Protein AF-X1I2D2-F1 (afdb_monomer_lite)

Structure (mmCIF, N/CA/C/O backbone):
data_AF-X1I2D2-F1
#
_entry.id   AF-X1I2D2-F1
#
loop_
_atom_site.group_PDB
_atom_site.id
_atom_site.type_symbol
_atom_site.label_atom_id
_atom_site.label_alt_id
_atom_site.label_comp_id
_atom_site.label_asym_id
_atom_site.label_entity_id
_atom_site.label_seq_id
_atom_site.pdbx_PDB_ins_code
_atom_site.Cartn_x
_atom_site.Cartn_y
_atom_site.Cartn_z
_atom_site.occupancy
_atom_site.B_iso_or_equiv
_atom_site.auth_seq_id
_atom_site.auth_comp_id
_atom_site.auth_asym_id
_atom_site.auth_atom_id
_atom_site.pdbx_PDB_model_num
ATOM 1 N N . MET A 1 1 ? -9.776 14.635 13.710 1.00 88.81 1 MET A N 1
ATOM 2 C CA . MET A 1 1 ? -9.796 13.638 12.624 1.00 88.81 1 MET A CA 1
ATOM 3 C C . MET A 1 1 ? -8.840 12.572 13.052 1.00 88.81 1 MET A C 1
ATOM 5 O O . MET A 1 1 ? -7.645 12.847 13.122 1.00 88.81 1 MET A O 1
ATOM 9 N N . ASP A 1 2 ? -9.404 11.421 13.354 1.00 95.00 2 ASP A N 1
ATOM 10 C CA . ASP A 1 2 ? -8.681 10.276 13.864 1.00 95.00 2 ASP A CA 1
ATOM 11 C C . ASP A 1 2 ? -8.828 9.118 12.876 1.00 95.00 2 ASP A C 1
ATOM 13 O O . ASP A 1 2 ? -9.572 9.203 11.891 1.00 95.00 2 ASP A O 1
ATOM 17 N N . GLY A 1 3 ? -8.077 8.052 13.092 1.00 95.44 3 GLY A N 1
ATOM 18 C CA . GLY A 1 3 ? -8.085 6.899 12.214 1.00 95.44 3 GLY A CA 1
ATO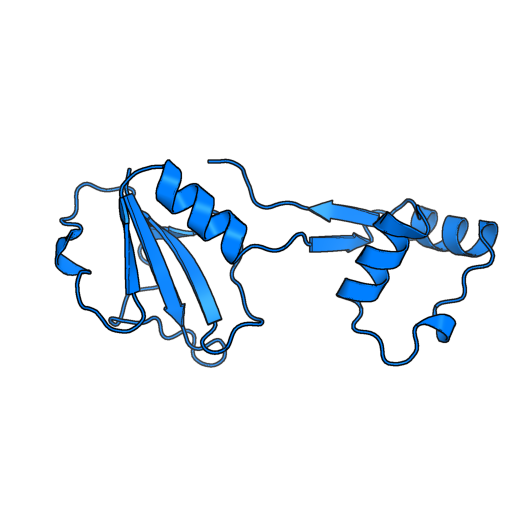M 19 C C . GLY A 1 3 ? -7.701 5.623 12.932 1.00 95.44 3 GLY A C 1
ATOM 20 O O . GLY A 1 3 ? -7.424 5.605 14.128 1.00 95.44 3 GLY A O 1
ATOM 21 N N . LEU A 1 4 ? -7.686 4.548 12.162 1.00 96.25 4 LEU A N 1
ATOM 22 C CA . LEU A 1 4 ? -7.378 3.204 12.606 1.00 96.25 4 LEU A CA 1
ATOM 23 C C . LEU A 1 4 ? -6.357 2.608 11.643 1.00 96.25 4 LEU A C 1
ATOM 25 O O . LEU A 1 4 ? -6.552 2.656 10.427 1.00 96.25 4 LEU A O 1
ATOM 29 N N . LEU A 1 5 ? -5.293 2.025 12.182 1.00 95.88 5 LEU A N 1
ATOM 30 C CA . LEU A 1 5 ? -4.482 1.046 11.469 1.00 95.88 5 LEU A CA 1
ATOM 31 C C . LEU A 1 5 ? -5.038 -0.335 11.813 1.00 95.88 5 LEU A C 1
ATOM 33 O O . LEU A 1 5 ? -5.106 -0.698 12.985 1.00 95.88 5 LEU A O 1
ATOM 37 N N . ILE A 1 6 ? -5.462 -1.074 10.795 1.00 96.56 6 ILE A N 1
ATOM 38 C CA . ILE A 1 6 ? -6.228 -2.309 10.944 1.00 96.56 6 ILE A CA 1
ATOM 39 C C . ILE A 1 6 ? -5.482 -3.439 10.244 1.00 96.56 6 ILE A C 1
ATOM 41 O O . ILE A 1 6 ? -5.172 -3.350 9.053 1.00 96.56 6 ILE A O 1
ATOM 45 N N . GLU A 1 7 ? -5.223 -4.509 10.982 1.00 97.00 7 GLU A N 1
ATOM 46 C CA . GLU A 1 7 ? -4.755 -5.779 10.444 1.00 97.00 7 GLU A CA 1
ATOM 47 C C . GLU A 1 7 ? -5.925 -6.557 9.830 1.00 97.00 7 GLU A C 1
ATOM 49 O O . GLU A 1 7 ? -7.045 -6.546 10.346 1.00 97.00 7 GLU A O 1
ATOM 54 N N . PHE A 1 8 ? -5.690 -7.238 8.713 1.00 95.69 8 PHE A N 1
ATOM 55 C CA . PHE A 1 8 ? -6.703 -8.049 8.053 1.00 95.69 8 PHE A CA 1
ATOM 56 C C . PHE A 1 8 ? -6.101 -9.263 7.345 1.00 95.69 8 PHE A C 1
ATOM 58 O O . PHE A 1 8 ? -4.920 -9.302 6.994 1.00 95.69 8 PHE A O 1
ATOM 65 N N . ASP A 1 9 ? -6.938 -10.271 7.129 1.00 94.25 9 ASP A N 1
ATOM 66 C CA . ASP A 1 9 ? -6.599 -11.434 6.316 1.00 94.25 9 ASP A CA 1
ATOM 67 C C . ASP A 1 9 ? -6.866 -11.118 4.840 1.00 94.25 9 ASP A C 1
ATOM 69 O O . ASP A 1 9 ? -8.003 -10.855 4.440 1.00 94.25 9 ASP A O 1
ATOM 73 N N . ALA A 1 10 ? -5.815 -11.141 4.020 1.00 91.69 10 ALA A N 1
ATOM 74 C CA . ALA A 1 10 ? -5.906 -10.842 2.594 1.00 91.69 10 ALA A CA 1
ATOM 75 C C . ALA A 1 10 ? -6.710 -11.885 1.794 1.00 91.69 10 ALA A C 1
ATOM 77 O O . ALA A 1 10 ? -7.217 -11.555 0.723 1.00 91.69 10 ALA A O 1
ATOM 78 N N . ASN A 1 11 ? -6.862 -13.113 2.302 1.00 91.06 11 ASN A N 1
ATOM 79 C CA . ASN A 1 11 ? -7.616 -14.174 1.632 1.00 91.06 11 ASN A CA 1
ATOM 80 C C . ASN A 1 11 ? -9.120 -14.056 1.895 1.00 91.06 11 ASN A C 1
ATOM 82 O O . ASN A 1 11 ? -9.928 -14.234 0.986 1.00 91.06 11 ASN A O 1
ATOM 86 N N . THR A 1 12 ? -9.501 -13.776 3.143 1.00 92.88 12 THR A N 1
ATOM 87 C CA . THR A 1 12 ? -10.914 -13.736 3.560 1.00 92.88 12 THR A CA 1
ATOM 88 C C . THR A 1 12 ? -11.495 -12.326 3.585 1.00 92.88 12 THR A C 1
ATOM 90 O O . THR A 1 12 ? -12.712 -12.153 3.545 1.00 92.88 12 THR A O 1
ATOM 93 N N . GLY A 1 13 ? -10.644 -11.304 3.665 1.00 91.00 13 GLY A N 1
ATOM 94 C CA . GLY A 1 13 ? -11.053 -9.919 3.849 1.00 91.00 13 GLY A CA 1
ATOM 95 C C . GLY A 1 13 ? -11.546 -9.601 5.264 1.00 91.00 13 GLY A C 1
ATOM 96 O O . GLY A 1 13 ? -12.082 -8.512 5.479 1.00 91.00 13 GLY A O 1
ATOM 97 N N . VAL A 1 14 ? -11.376 -10.495 6.239 1.00 95.38 14 VAL A N 1
ATOM 98 C CA . VAL A 1 14 ? -11.767 -10.235 7.631 1.00 95.38 14 VAL A CA 1
ATOM 99 C C . VAL A 1 14 ? -10.783 -9.259 8.269 1.00 95.38 14 VAL A C 1
ATOM 101 O O . VAL A 1 14 ? -9.575 -9.486 8.246 1.00 95.38 14 VAL A O 1
ATOM 104 N N . ARG A 1 15 ? -11.306 -8.167 8.834 1.00 96.62 15 ARG A N 1
ATOM 105 C CA . ARG A 1 15 ? -10.532 -7.167 9.580 1.00 96.62 15 ARG A CA 1
ATOM 106 C C . ARG A 1 15 ? -10.513 -7.509 11.064 1.00 96.62 15 ARG A C 1
ATOM 108 O O . ARG A 1 15 ? -11.490 -8.035 11.604 1.00 96.62 15 ARG A O 1
ATOM 115 N N . ALA A 1 16 ? -9.422 -7.142 11.721 1.00 97.00 16 ALA A N 1
ATOM 116 C CA . ALA A 1 16 ? -9.299 -7.152 13.167 1.00 97.00 16 ALA A CA 1
ATOM 117 C C . ALA A 1 16 ? -10.475 -6.417 13.838 1.00 97.00 16 ALA A C 1
ATOM 119 O O . ALA A 1 16 ? -11.045 -5.473 13.285 1.00 97.00 16 ALA A O 1
ATOM 120 N N . GLY A 1 17 ? -10.887 -6.902 15.011 1.00 93.56 17 GLY A N 1
ATOM 121 C CA . GLY A 1 17 ? -12.037 -6.360 15.742 1.00 93.56 17 GLY A CA 1
ATOM 122 C C . GLY A 1 17 ? -13.401 -6.572 15.084 1.00 93.56 17 GLY A C 1
ATOM 123 O O . GLY A 1 17 ? -14.380 -6.000 15.551 1.00 93.56 17 GLY A O 1
ATOM 124 N N . GLY A 1 18 ? -13.489 -7.341 13.991 1.00 94.06 18 GLY A N 1
ATOM 125 C CA . GLY A 1 18 ? -14.730 -7.465 13.223 1.00 94.06 18 GLY A CA 1
ATOM 126 C C . GLY A 1 18 ? -15.143 -6.158 12.539 1.00 94.06 18 GLY A C 1
ATOM 127 O O . GLY A 1 18 ? -16.318 -5.981 12.218 1.00 94.06 18 GLY A O 1
ATOM 128 N N . ILE A 1 19 ? -14.194 -5.236 12.326 1.00 95.19 19 ILE A N 1
ATOM 129 C CA . ILE A 1 19 ? -14.462 -3.943 11.694 1.00 95.19 19 ILE A CA 1
ATOM 130 C C . ILE A 1 19 ? -15.028 -4.176 10.291 1.00 95.19 19 ILE A C 1
ATOM 132 O O . ILE A 1 19 ? -14.439 -4.874 9.466 1.00 95.19 19 ILE A O 1
ATOM 136 N N . ASN A 1 20 ? -16.182 -3.570 10.009 1.00 94.00 20 ASN A N 1
ATOM 137 C CA . ASN A 1 20 ? -16.842 -3.716 8.720 1.00 94.00 20 ASN A CA 1
ATOM 138 C C . ASN A 1 20 ? -16.031 -3.002 7.619 1.00 94.00 20 ASN A C 1
ATOM 140 O O . ASN A 1 20 ? -15.935 -1.771 7.639 1.00 94.00 20 ASN A O 1
ATOM 144 N N . PRO A 1 21 ? -15.503 -3.720 6.609 1.00 90.19 21 PRO A N 1
ATOM 145 C CA . PRO A 1 21 ? -14.743 -3.096 5.531 1.00 90.19 21 PRO A CA 1
ATOM 146 C C . PRO A 1 21 ? -15.587 -2.187 4.628 1.00 90.19 21 PRO A C 1
ATOM 148 O O . PRO A 1 21 ? -15.018 -1.391 3.880 1.00 90.19 21 PRO A O 1
ATOM 151 N N . ASN A 1 22 ? -16.914 -2.297 4.697 1.00 92.00 22 ASN A N 1
ATOM 152 C CA . ASN A 1 22 ? -17.867 -1.509 3.921 1.00 92.00 22 ASN A CA 1
ATOM 153 C C . ASN A 1 22 ? -18.503 -0.374 4.738 1.00 92.00 22 ASN A C 1
ATOM 155 O O . ASN A 1 22 ? -19.495 0.200 4.294 1.00 92.00 22 ASN A O 1
ATOM 159 N N . ASP A 1 23 ? -17.986 -0.067 5.933 1.00 94.56 23 ASP A N 1
ATOM 160 C CA . ASP A 1 23 ? -18.468 1.072 6.716 1.00 94.56 23 ASP A CA 1
ATOM 161 C C . ASP A 1 23 ? -18.211 2.384 5.943 1.00 94.56 23 ASP A C 1
ATOM 163 O O . ASP A 1 23 ? -17.050 2.748 5.728 1.00 94.56 23 ASP A O 1
ATOM 167 N N . PRO A 1 24 ? -19.265 3.117 5.523 1.00 93.06 24 PRO A N 1
ATOM 168 C CA . PRO A 1 24 ? -19.111 4.326 4.719 1.00 93.06 24 PRO A CA 1
ATOM 169 C C . PRO A 1 24 ? -18.459 5.484 5.486 1.00 93.06 24 PRO A C 1
ATOM 171 O O . PRO A 1 24 ? -18.084 6.479 4.870 1.00 93.06 24 PRO A O 1
ATOM 174 N N . LYS A 1 25 ? -18.330 5.380 6.812 1.00 95.25 25 LYS A N 1
ATOM 175 C CA . LYS A 1 25 ? -17.693 6.374 7.681 1.00 95.25 25 LYS A CA 1
ATOM 176 C C . LYS A 1 25 ? -16.264 5.992 8.082 1.00 95.25 25 LYS A C 1
ATOM 178 O O . LYS A 1 25 ? -15.623 6.754 8.799 1.00 95.25 25 LYS A O 1
ATOM 183 N N . LEU A 1 26 ? -15.752 4.853 7.597 1.00 93.25 26 LEU A N 1
ATOM 184 C CA . LEU A 1 26 ? -14.353 4.434 7.730 1.00 93.25 26 LEU A CA 1
ATOM 185 C C . LEU A 1 26 ? -13.686 4.380 6.353 1.00 93.25 26 LEU A C 1
ATOM 187 O O . LEU A 1 26 ? -13.592 3.323 5.716 1.00 93.25 26 LEU A O 1
ATOM 191 N N . GLN A 1 27 ? -13.206 5.531 5.894 1.00 90.06 27 GLN A N 1
ATOM 192 C CA . GLN A 1 27 ? -12.642 5.685 4.557 1.00 90.06 27 GLN A CA 1
ATOM 193 C C . GLN A 1 27 ? -11.182 5.236 4.495 1.00 90.06 27 GLN A C 1
ATOM 195 O O . GLN A 1 27 ? -10.347 5.662 5.290 1.00 90.06 27 GLN A O 1
ATOM 200 N N . CYS A 1 28 ? -10.848 4.407 3.507 1.00 86.62 28 CYS A N 1
ATOM 201 C CA . CYS A 1 28 ? -9.473 3.982 3.256 1.00 86.62 28 CYS A CA 1
ATOM 202 C C . CYS A 1 28 ? -8.714 5.080 2.494 1.00 86.62 28 CYS A C 1
ATOM 204 O O . CYS A 1 28 ? -8.795 5.180 1.268 1.00 86.62 28 CYS A O 1
ATOM 206 N N . TYR A 1 29 ? -7.958 5.903 3.219 1.00 73.94 29 TYR A N 1
ATOM 207 C CA . TYR A 1 29 ? -7.077 6.907 2.625 1.00 73.94 29 TYR A CA 1
ATOM 208 C C . TYR A 1 29 ? -5.690 6.297 2.402 1.00 73.94 29 TYR A C 1
ATOM 210 O O . TYR A 1 29 ? -4.871 6.231 3.310 1.00 73.94 29 TYR A O 1
ATOM 218 N N . GLY A 1 30 ? -5.434 5.827 1.179 1.00 71.94 30 GLY A N 1
ATOM 219 C CA . GLY A 1 30 ? -4.181 5.171 0.798 1.00 71.94 30 GLY A CA 1
ATOM 220 C C . GLY A 1 30 ? -4.424 3.839 0.095 1.00 71.94 30 GLY A C 1
ATOM 221 O O . GLY A 1 30 ? -5.515 3.587 -0.416 1.00 71.94 30 GLY A O 1
ATOM 222 N N . TRP A 1 31 ? -3.397 2.993 0.059 1.00 80.94 31 TRP A N 1
ATOM 223 C CA . TRP A 1 31 ? -3.520 1.601 -0.375 1.00 80.94 31 TRP A CA 1
ATOM 224 C C . TRP A 1 31 ? -3.260 0.651 0.787 1.00 80.94 31 TRP A C 1
ATOM 226 O O . TRP A 1 31 ? -2.589 0.992 1.752 1.00 80.94 31 TRP A O 1
ATOM 236 N N . GLN A 1 32 ? -3.752 -0.572 0.642 1.00 88.19 32 GLN A N 1
ATOM 237 C CA . GLN A 1 32 ? -3.462 -1.667 1.557 1.00 88.19 32 GLN A CA 1
ATOM 238 C C . GLN A 1 32 ? -2.022 -2.155 1.378 1.00 88.19 32 GLN A C 1
ATOM 240 O O . GLN A 1 32 ? -1.519 -2.236 0.247 1.00 88.19 32 GLN A O 1
ATOM 245 N N . ASP A 1 33 ? -1.392 -2.516 2.491 1.00 89.75 33 ASP A N 1
ATOM 246 C CA . ASP A 1 33 ? -0.182 -3.325 2.507 1.00 89.75 33 ASP A CA 1
ATOM 247 C C . ASP A 1 33 ? -0.578 -4.800 2.523 1.00 89.75 33 ASP A C 1
ATOM 249 O O . ASP A 1 33 ? -0.973 -5.342 3.552 1.00 89.75 33 ASP A O 1
ATOM 253 N N . LEU A 1 34 ? -0.511 -5.422 1.348 1.00 88.31 34 LEU A N 1
ATOM 254 C CA . LEU A 1 34 ? -0.803 -6.844 1.155 1.00 88.31 34 LEU A CA 1
ATOM 255 C C . LEU A 1 34 ? 0.433 -7.729 1.358 1.00 88.31 34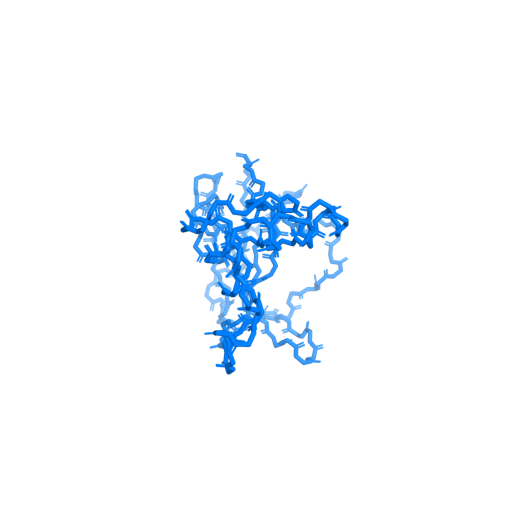 LEU A C 1
ATOM 257 O O . LEU A 1 34 ? 0.315 -8.948 1.314 1.00 88.31 34 LEU A O 1
ATOM 261 N N . GLU A 1 35 ? 1.610 -7.123 1.539 1.00 84.19 35 GLU A N 1
ATOM 262 C CA . GLU A 1 35 ? 2.879 -7.843 1.670 1.00 84.19 35 GLU A CA 1
ATOM 263 C C . GLU A 1 35 ? 3.176 -8.212 3.128 1.00 84.19 35 GLU A C 1
ATOM 265 O O . GLU A 1 35 ? 3.955 -9.127 3.395 1.00 84.19 35 GLU A O 1
ATOM 270 N N . SER A 1 36 ? 2.579 -7.502 4.091 1.00 86.81 36 SER A N 1
ATOM 271 C CA . SER A 1 36 ? 2.659 -7.875 5.501 1.00 86.81 36 SER A CA 1
ATOM 272 C C . SER A 1 36 ? 1.749 -9.058 5.830 1.00 86.81 36 SER A C 1
ATOM 274 O O . SER A 1 36 ? 0.708 -9.281 5.216 1.00 86.81 36 SER A O 1
ATOM 276 N N . THR A 1 37 ? 2.162 -9.849 6.822 1.00 88.44 37 THR A N 1
ATOM 277 C CA . THR A 1 37 ? 1.339 -10.906 7.418 1.00 88.44 37 THR A CA 1
ATOM 278 C C . THR A 1 37 ? 1.206 -10.630 8.918 1.00 88.44 37 THR A C 1
ATOM 280 O O . THR A 1 37 ? 2.204 -10.760 9.631 1.00 88.44 37 THR A O 1
ATOM 283 N N . PRO A 1 38 ? 0.017 -10.237 9.412 1.00 91.50 38 PRO A N 1
ATOM 284 C CA . PRO A 1 38 ? -1.216 -9.966 8.655 1.00 91.50 38 PRO A CA 1
ATOM 285 C C . PRO A 1 38 ? -1.112 -8.710 7.770 1.00 91.50 38 PRO A C 1
ATOM 287 O O . PRO A 1 38 ? -0.275 -7.843 8.030 1.00 91.50 38 PRO A O 1
ATOM 290 N N . ALA A 1 39 ? -1.966 -8.628 6.741 1.00 94.69 39 ALA A N 1
ATOM 291 C CA . ALA A 1 39 ? -2.049 -7.474 5.845 1.00 94.69 39 ALA A CA 1
ATOM 292 C C . ALA A 1 39 ? -2.595 -6.256 6.599 1.00 94.69 39 ALA A C 1
ATOM 294 O O . ALA A 1 39 ? -3.265 -6.409 7.621 1.00 94.69 39 ALA A O 1
ATOM 295 N N . LYS A 1 40 ? -2.313 -5.040 6.122 1.00 95.00 40 LYS A N 1
ATOM 296 C CA . LYS A 1 40 ? -2.608 -3.804 6.869 1.00 95.00 40 LYS A CA 1
ATOM 297 C C . LYS A 1 40 ? -3.287 -2.737 6.025 1.00 95.00 40 LYS A C 1
ATOM 299 O O . LYS A 1 40 ? -2.973 -2.556 4.849 1.00 95.00 40 LYS A O 1
ATOM 304 N N . GLU A 1 41 ? -4.200 -1.991 6.636 1.00 93.56 41 GLU A N 1
ATOM 305 C CA . GLU A 1 41 ? -4.844 -0.828 6.023 1.00 93.56 41 GLU A CA 1
ATOM 306 C C . GLU A 1 41 ? -5.036 0.312 7.023 1.00 93.56 41 GLU A C 1
ATOM 308 O O . GLU A 1 41 ? -5.267 0.074 8.206 1.00 93.56 41 GLU A O 1
ATOM 313 N N . VAL A 1 42 ? -4.956 1.557 6.546 1.00 94.00 42 VAL A N 1
ATOM 314 C CA . VAL A 1 42 ? -5.320 2.738 7.337 1.00 94.00 42 VAL A CA 1
ATOM 315 C C . VAL A 1 42 ? -6.699 3.215 6.906 1.00 94.00 42 VAL A C 1
ATOM 317 O O . VAL A 1 42 ? -6.943 3.446 5.719 1.00 94.00 42 VAL A O 1
ATOM 320 N N . ARG A 1 43 ? -7.592 3.403 7.877 1.00 93.88 43 ARG A N 1
ATOM 321 C CA . ARG A 1 43 ? -8.911 4.004 7.671 1.00 93.88 43 ARG A CA 1
ATOM 322 C C . ARG A 1 43 ? -9.076 5.255 8.515 1.00 93.88 43 ARG A C 1
ATOM 324 O O . ARG A 1 43 ? -8.746 5.253 9.693 1.00 93.88 43 ARG A O 1
ATOM 331 N N . VAL A 1 44 ? -9.603 6.313 7.918 1.00 93.94 44 VAL A N 1
ATOM 332 C CA . VAL A 1 44 ? -9.940 7.565 8.601 1.00 93.94 44 VAL A CA 1
ATOM 333 C C . VAL A 1 44 ? -11.399 7.512 9.026 1.00 93.94 44 VAL A C 1
ATOM 335 O O . VAL A 1 44 ? -12.257 7.094 8.246 1.00 93.94 44 VAL A O 1
ATOM 338 N N . ILE A 1 45 ? -11.663 7.944 10.255 1.00 94.88 45 ILE A N 1
ATOM 339 C CA . ILE A 1 45 ? -13.009 8.085 10.804 1.00 94.88 45 ILE A CA 1
ATOM 340 C C . ILE A 1 45 ? -13.585 9.426 10.329 1.00 94.88 45 ILE A C 1
ATOM 342 O O . ILE A 1 45 ? -12.998 10.485 10.567 1.00 94.88 45 ILE A O 1
ATOM 346 N N . GLU A 1 46 ? -14.723 9.374 9.635 1.00 94.38 46 GLU A N 1
ATOM 347 C CA . GLU A 1 46 ? -15.407 10.541 9.050 1.00 94.38 46 GLU A CA 1
ATOM 348 C C . GLU A 1 46 ? -16.703 10.940 9.776 1.00 94.38 46 GLU A C 1
ATOM 350 O O . GLU A 1 46 ? -17.458 11.787 9.293 1.00 94.38 46 GLU A O 1
ATOM 355 N N . ASP A 1 47 ? -16.983 10.331 10.923 1.00 94.06 47 ASP A N 1
ATOM 356 C CA . ASP A 1 47 ? -18.077 10.699 11.821 1.00 94.06 47 ASP A CA 1
ATOM 357 C C . ASP A 1 47 ? -17.555 11.020 13.235 1.00 94.06 47 ASP A C 1
ATOM 359 O O . ASP A 1 47 ? -16.352 11.165 13.457 1.00 94.06 47 ASP A O 1
ATOM 363 N N . ASP A 1 48 ? -18.476 11.215 14.174 1.00 94.12 48 ASP A N 1
ATOM 364 C CA . ASP A 1 48 ? -18.236 11.579 15.570 1.00 94.12 48 ASP A CA 1
ATOM 365 C C . ASP A 1 48 ? -18.275 10.370 16.519 1.00 94.12 48 ASP A C 1
ATOM 367 O O . ASP A 1 48 ? -18.479 10.535 17.724 1.00 94.12 48 ASP A O 1
ATOM 371 N N . ARG A 1 49 ? -18.084 9.148 15.998 1.00 94.44 49 ARG A N 1
ATOM 372 C CA . ARG A 1 49 ? -18.063 7.944 16.835 1.00 94.44 49 ARG A CA 1
ATOM 373 C C . ARG A 1 49 ? -16.955 8.023 17.882 1.00 94.44 49 ARG A C 1
ATOM 375 O O . ARG A 1 49 ? -15.873 8.555 17.635 1.00 94.44 49 ARG A O 1
ATOM 382 N N . ASP A 1 50 ? -17.207 7.399 19.024 1.00 93.88 50 ASP A N 1
ATOM 383 C CA . ASP A 1 50 ? -16.199 7.252 20.064 1.00 93.88 50 ASP A CA 1
ATOM 384 C C . ASP A 1 50 ? -15.053 6.360 19.572 1.00 93.88 50 ASP A C 1
ATOM 386 O O . ASP A 1 50 ? -15.268 5.202 19.221 1.00 93.88 50 ASP A O 1
ATOM 390 N N . ILE A 1 51 ? -13.835 6.890 19.523 1.00 93.69 51 ILE A N 1
ATOM 391 C CA . ILE A 1 51 ? -12.664 6.129 19.087 1.00 93.69 51 ILE A CA 1
ATOM 392 C C . ILE A 1 51 ? -12.152 5.164 20.158 1.00 93.69 51 ILE A C 1
ATOM 394 O O . ILE A 1 51 ? -11.486 4.183 19.822 1.00 93.69 51 ILE A O 1
ATOM 398 N N . GLU A 1 52 ? -12.481 5.402 21.430 1.00 95.50 52 GLU A N 1
ATOM 399 C CA . GLU A 1 52 ? -12.052 4.550 22.542 1.00 95.50 52 GLU A CA 1
ATOM 400 C C . GLU A 1 52 ? -12.618 3.132 22.415 1.00 95.50 52 GLU A C 1
ATOM 402 O O . GLU A 1 52 ? -11.983 2.177 22.856 1.00 95.50 52 GLU A O 1
ATOM 407 N N . GLN A 1 53 ? -13.734 2.957 21.692 1.00 95.00 53 GLN A N 1
ATOM 408 C CA . GLN A 1 53 ? -14.301 1.639 21.384 1.00 95.00 53 GLN A CA 1
ATOM 409 C C . GLN A 1 53 ? -13.329 0.705 20.637 1.00 95.00 53 GLN A C 1
ATOM 411 O O . GLN A 1 53 ? -13.547 -0.505 20.607 1.00 95.00 53 GLN A O 1
ATOM 416 N N . TYR A 1 54 ? -12.289 1.259 20.003 1.00 96.06 54 TYR A N 1
ATOM 417 C CA . TYR A 1 54 ? -11.280 0.505 19.261 1.00 96.06 54 TYR A CA 1
ATOM 418 C C . TYR A 1 54 ? -9.997 0.249 20.063 1.00 96.06 54 TYR A C 1
ATOM 420 O O . TYR A 1 54 ? -9.110 -0.459 19.579 1.00 96.06 54 TYR A O 1
ATOM 428 N N . GLU A 1 55 ? -9.866 0.801 21.272 1.00 96.12 55 GLU A N 1
ATOM 429 C CA . GLU A 1 55 ? -8.691 0.569 22.110 1.00 96.12 55 GLU A CA 1
ATOM 430 C C . GLU A 1 55 ? -8.641 -0.867 22.643 1.00 96.12 55 GLU A C 1
ATOM 432 O O . GLU A 1 55 ? -9.651 -1.486 22.970 1.00 96.12 55 GLU A O 1
ATOM 437 N N . GLY A 1 56 ? -7.430 -1.426 22.715 1.00 95.25 56 GLY A N 1
ATOM 438 C CA . GLY A 1 56 ? -7.203 -2.781 23.225 1.00 95.25 56 GLY A CA 1
ATOM 439 C C . GLY A 1 56 ? -7.667 -3.912 22.299 1.00 95.25 56 GLY A C 1
ATOM 440 O O . GLY A 1 56 ? -7.449 -5.081 22.622 1.00 95.25 56 GLY A O 1
ATOM 441 N N . ILE A 1 57 ? -8.254 -3.605 21.138 1.00 97.56 57 ILE A N 1
ATOM 442 C CA . ILE A 1 57 ? -8.604 -4.612 20.136 1.00 97.56 57 ILE A CA 1
ATOM 443 C C . ILE A 1 57 ? -7.325 -5.121 19.462 1.00 97.56 57 ILE A C 1
ATOM 445 O O . ILE A 1 57 ? -6.590 -4.372 18.820 1.00 97.56 57 ILE A O 1
ATOM 449 N N . GLN A 1 58 ? -7.072 -6.427 19.566 1.00 97.12 58 GLN A N 1
ATOM 450 C CA . GLN A 1 58 ? -5.933 -7.058 18.902 1.00 97.12 58 GLN A CA 1
ATOM 451 C C . GLN A 1 58 ? -5.986 -6.830 17.384 1.00 97.12 58 GLN A C 1
ATOM 453 O O . GLN A 1 58 ? -6.996 -7.124 16.748 1.00 97.12 58 GLN A O 1
ATOM 458 N N . GLY A 1 59 ? -4.878 -6.345 16.815 1.00 96.31 59 GLY A N 1
ATOM 459 C CA . GLY A 1 59 ? -4.753 -6.035 15.387 1.00 96.31 59 GLY A CA 1
ATOM 460 C C . GLY A 1 59 ? -5.346 -4.682 14.981 1.00 96.31 59 GLY A C 1
ATOM 461 O O . GLY A 1 59 ? -5.426 -4.390 13.790 1.00 96.31 59 GLY A O 1
ATOM 462 N N . VAL A 1 60 ? -5.761 -3.849 15.940 1.00 97.56 60 VAL A N 1
ATOM 463 C CA . VAL A 1 60 ? -6.210 -2.474 15.696 1.00 97.56 60 VAL A CA 1
ATOM 464 C C . VAL A 1 60 ? -5.350 -1.508 16.503 1.00 97.56 60 VAL A C 1
ATOM 466 O O . VAL A 1 60 ? -5.178 -1.662 17.710 1.00 97.56 60 VAL A O 1
ATOM 469 N N . THR A 1 61 ? -4.838 -0.481 15.833 1.00 97.50 61 THR A N 1
ATOM 470 C CA . THR A 1 61 ? -4.141 0.638 16.470 1.00 97.50 61 THR A CA 1
ATOM 471 C C . THR A 1 61 ? -4.926 1.917 16.223 1.00 97.50 61 THR A C 1
ATOM 473 O O . THR A 1 61 ? -5.180 2.285 15.074 1.00 97.50 61 THR A O 1
ATOM 476 N N . VAL A 1 62 ? -5.280 2.606 17.305 1.00 97.56 62 VAL A N 1
ATOM 477 C CA . VAL A 1 62 ? -5.903 3.932 17.268 1.00 97.56 62 VAL A CA 1
ATOM 478 C C . VAL A 1 62 ? -4.866 4.978 16.849 1.00 97.56 62 VAL A C 1
ATOM 480 O O . VAL A 1 62 ? -3.771 5.022 17.403 1.00 97.56 62 VAL A O 1
ATOM 483 N N . LEU A 1 63 ? -5.218 5.805 15.863 1.00 96.25 63 LEU A N 1
ATOM 484 C CA . LEU A 1 63 ? -4.389 6.881 15.317 1.00 96.25 63 LEU A CA 1
ATOM 485 C C . LEU A 1 63 ? -5.054 8.221 15.643 1.00 96.25 63 LEU A C 1
ATOM 487 O O . LEU A 1 63 ? -6.102 8.553 15.083 1.00 96.25 63 LEU A O 1
ATOM 491 N N . ARG A 1 64 ? -4.460 8.997 16.548 1.00 96.00 64 ARG A N 1
ATOM 492 C CA . ARG A 1 64 ? -5.019 10.250 17.064 1.00 96.00 64 ARG A CA 1
ATOM 493 C C . ARG A 1 64 ? -4.473 11.440 16.282 1.00 96.00 64 ARG A C 1
ATOM 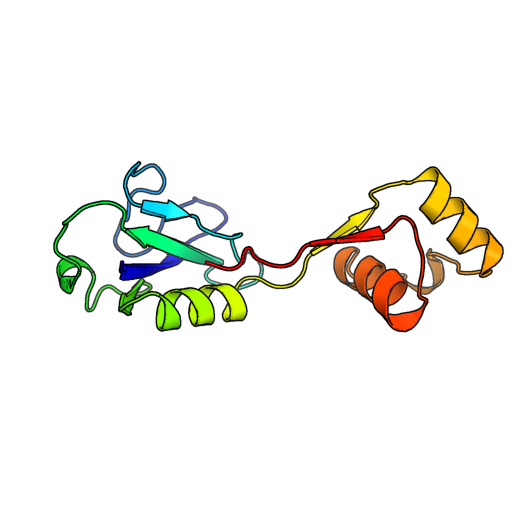495 O O . ARG A 1 64 ? -3.293 11.788 16.339 1.00 96.00 64 ARG A O 1
ATOM 502 N N . GLY A 1 65 ? -5.356 12.105 15.548 1.00 93.56 65 GLY A N 1
ATOM 503 C CA . GLY A 1 65 ? -5.002 13.252 14.729 1.00 93.56 65 GLY A CA 1
ATOM 504 C C . GLY A 1 65 ? -4.306 12.909 13.407 1.00 93.56 65 GLY A C 1
ATOM 505 O O . GLY A 1 65 ? -3.764 11.828 13.172 1.00 93.56 65 GLY A O 1
ATOM 506 N N . LYS A 1 66 ? -4.260 13.913 12.524 1.00 92.50 66 LYS A N 1
ATOM 507 C CA . LYS A 1 66 ? -3.617 13.820 11.204 1.00 92.50 66 LYS A CA 1
ATOM 508 C C . LYS A 1 66 ? -2.153 13.346 11.227 1.00 92.50 66 LYS A C 1
ATOM 510 O O . LYS A 1 66 ? -1.795 12.589 10.325 1.00 92.50 66 LYS A O 1
ATOM 515 N N . PRO A 1 67 ? -1.288 13.764 12.178 1.00 93.06 67 PRO A N 1
ATOM 516 C CA . PRO A 1 67 ? 0.113 13.347 12.170 1.00 93.06 67 PRO A CA 1
ATOM 517 C C . PRO A 1 67 ? 0.296 11.831 12.297 1.00 93.06 67 PRO A C 1
ATOM 519 O O . PRO A 1 67 ? 1.084 11.257 11.547 1.00 93.06 67 PRO A O 1
ATOM 522 N N . GLU A 1 68 ? -0.456 11.179 13.185 1.00 94.88 68 GLU A N 1
ATOM 523 C CA . GLU A 1 68 ? -0.375 9.728 13.387 1.00 94.88 68 GLU A CA 1
ATOM 524 C C . GLU A 1 68 ? -0.917 8.965 12.178 1.00 94.88 68 GLU A C 1
ATOM 526 O O . GLU A 1 68 ? -0.281 8.022 11.706 1.00 94.88 68 GLU A O 1
ATOM 531 N N . ILE A 1 69 ? -2.025 9.439 11.599 1.00 92.75 69 ILE A N 1
ATOM 532 C CA . ILE A 1 69 ? -2.583 8.883 10.360 1.00 92.75 69 ILE A CA 1
ATOM 533 C C . ILE A 1 69 ? -1.555 8.968 9.227 1.00 92.75 69 ILE A C 1
ATOM 535 O O . ILE A 1 69 ? -1.304 7.980 8.536 1.00 92.75 69 ILE A O 1
ATOM 539 N N . LYS A 1 70 ? -0.913 10.129 9.050 1.00 90.25 70 LYS A N 1
ATOM 540 C CA . LYS A 1 70 ? 0.107 10.325 8.014 1.00 90.25 70 LYS A CA 1
ATOM 541 C C . LYS A 1 70 ? 1.294 9.383 8.212 1.00 90.25 70 LYS A C 1
ATOM 543 O O . LYS A 1 70 ? 1.748 8.781 7.243 1.00 90.25 70 LYS A O 1
ATOM 548 N N . GLN A 1 71 ? 1.784 9.236 9.441 1.00 90.56 71 GLN A N 1
ATOM 549 C CA . GLN A 1 71 ? 2.880 8.312 9.740 1.00 90.56 71 GLN A CA 1
ATOM 550 C C . GLN A 1 71 ? 2.492 6.854 9.474 1.00 90.56 71 GLN A C 1
ATOM 552 O O . GLN A 1 71 ? 3.277 6.121 8.876 1.00 90.56 71 GLN A O 1
ATOM 557 N N . ALA A 1 72 ? 1.275 6.444 9.837 1.00 91.69 72 ALA A N 1
ATOM 558 C CA . ALA A 1 72 ? 0.779 5.100 9.555 1.00 91.69 72 ALA A CA 1
ATOM 559 C C . ALA A 1 72 ? 0.644 4.835 8.047 1.00 91.69 72 ALA A C 1
ATOM 561 O O . ALA A 1 72 ? 1.055 3.782 7.567 1.00 91.69 72 ALA A O 1
ATOM 562 N N . ILE A 1 73 ? 0.135 5.800 7.273 1.00 89.75 73 ILE A N 1
ATOM 563 C CA . ILE A 1 73 ? 0.075 5.684 5.810 1.00 89.75 73 ILE A CA 1
ATOM 564 C C . ILE A 1 73 ? 1.483 5.530 5.243 1.00 89.75 73 ILE A C 1
ATOM 566 O O . ILE A 1 73 ? 1.714 4.618 4.461 1.00 89.75 73 ILE A O 1
ATOM 570 N N . LEU A 1 74 ? 2.435 6.373 5.645 1.00 87.12 74 LEU A N 1
ATOM 571 C CA . LEU A 1 74 ? 3.810 6.301 5.141 1.00 87.12 74 LEU A CA 1
ATOM 572 C C . LEU A 1 74 ? 4.531 5.005 5.538 1.00 87.12 74 LEU A C 1
ATOM 574 O O . LEU A 1 74 ? 5.409 4.561 4.800 1.00 87.12 74 LEU A O 1
ATOM 578 N N . SER A 1 75 ? 4.175 4.396 6.673 1.00 87.06 75 SER A N 1
ATOM 579 C CA . SER A 1 75 ? 4.812 3.160 7.136 1.00 87.06 75 SER A CA 1
ATOM 580 C C . SER A 1 75 ? 4.328 1.918 6.386 1.00 87.06 75 SER A C 1
ATOM 582 O O . SER A 1 75 ? 5.135 1.019 6.144 1.00 87.06 75 SER A O 1
ATOM 584 N N . ILE A 1 76 ? 3.054 1.869 5.978 1.00 87.62 76 ILE A N 1
ATOM 585 C CA . ILE A 1 76 ? 2.489 0.700 5.280 1.00 87.62 76 ILE A CA 1
ATOM 586 C C . ILE A 1 76 ? 2.386 0.901 3.760 1.00 87.62 76 ILE A C 1
ATOM 588 O O . ILE A 1 76 ? 2.534 -0.038 2.980 1.00 87.62 76 ILE A O 1
ATOM 592 N N . CYS A 1 77 ? 2.166 2.132 3.297 1.00 82.06 77 CYS A N 1
ATOM 593 C CA . CYS A 1 77 ? 1.976 2.425 1.883 1.00 82.06 77 CYS A CA 1
ATOM 594 C C . CYS A 1 77 ? 3.327 2.696 1.212 1.00 82.06 77 CYS A C 1
ATOM 596 O O . CYS A 1 77 ? 3.813 3.826 1.180 1.00 82.06 77 CYS A O 1
ATOM 598 N N . LYS A 1 78 ? 3.918 1.661 0.615 1.00 78.94 78 LYS A N 1
ATOM 599 C CA . LYS A 1 78 ? 5.118 1.817 -0.218 1.00 78.94 78 LYS A CA 1
ATOM 600 C C . LYS A 1 78 ? 4.784 2.481 -1.556 1.00 78.94 78 LYS A C 1
ATOM 602 O O . LYS A 1 78 ? 3.660 2.396 -2.058 1.00 78.94 78 LYS A O 1
ATOM 607 N N . ASP A 1 79 ? 5.790 3.122 -2.145 1.00 86.00 79 ASP A N 1
ATOM 608 C CA . ASP A 1 79 ? 5.710 3.631 -3.512 1.00 86.00 79 ASP A CA 1
ATOM 609 C C . ASP A 1 79 ? 5.398 2.498 -4.497 1.00 86.00 79 ASP A C 1
ATOM 611 O O . ASP A 1 79 ? 5.998 1.423 -4.438 1.00 86.00 79 ASP A O 1
ATOM 615 N N . ARG A 1 80 ? 4.488 2.758 -5.437 1.00 87.62 80 ARG A N 1
ATOM 616 C CA . ARG A 1 80 ? 4.135 1.825 -6.511 1.00 87.62 80 ARG A CA 1
ATOM 617 C C . ARG A 1 80 ? 4.697 2.316 -7.837 1.00 87.62 80 ARG A C 1
ATOM 619 O O . ARG A 1 80 ? 4.672 3.512 -8.130 1.00 87.62 80 ARG A O 1
ATOM 626 N N . TYR A 1 81 ? 5.178 1.383 -8.650 1.00 92.25 81 TYR A N 1
ATOM 627 C CA . TYR A 1 81 ? 5.719 1.656 -9.977 1.00 92.25 81 TYR A CA 1
ATOM 628 C C . TYR A 1 81 ? 4.889 0.901 -11.004 1.00 92.25 81 TYR A C 1
ATOM 630 O O . TYR A 1 81 ? 4.631 -0.287 -10.841 1.00 92.25 81 TYR A O 1
ATOM 638 N N . THR A 1 82 ? 4.438 1.603 -12.039 1.00 93.56 82 THR A N 1
ATOM 639 C CA . THR A 1 82 ? 3.605 1.032 -13.106 1.00 93.56 82 THR A CA 1
ATOM 640 C C . THR A 1 82 ? 4.075 1.546 -14.455 1.00 93.56 82 THR A C 1
ATOM 642 O O . THR A 1 82 ? 4.542 2.682 -14.559 1.00 93.56 82 THR A O 1
ATOM 645 N N . VAL A 1 83 ? 3.968 0.718 -15.491 1.00 96.19 83 VAL A N 1
ATOM 646 C CA . VAL A 1 83 ? 4.180 1.168 -16.869 1.00 96.19 83 VAL A CA 1
ATOM 647 C C . VAL A 1 83 ? 2.957 1.991 -17.273 1.00 96.19 83 VAL A C 1
ATOM 649 O O . VAL A 1 83 ? 1.852 1.465 -17.342 1.00 96.19 83 VAL A O 1
ATOM 652 N N . GLU A 1 84 ? 3.144 3.295 -17.482 1.00 96.38 84 GLU A N 1
ATOM 653 C CA . GLU A 1 84 ? 2.067 4.215 -17.888 1.00 96.38 84 GLU A CA 1
ATOM 654 C C . GLU A 1 84 ? 2.014 4.424 -19.402 1.00 96.38 84 GLU A C 1
ATOM 656 O O . GLU A 1 84 ? 0.963 4.740 -19.951 1.00 96.38 84 GLU A O 1
ATOM 661 N N . ASN A 1 85 ? 3.153 4.261 -20.077 1.00 97.12 85 ASN A N 1
ATOM 662 C CA . ASN A 1 85 ? 3.273 4.398 -21.519 1.00 97.12 85 ASN A CA 1
ATOM 663 C C . ASN A 1 85 ? 4.201 3.297 -22.028 1.00 97.12 85 ASN A C 1
ATOM 665 O O . ASN A 1 85 ? 5.424 3.435 -22.007 1.00 97.12 85 ASN A O 1
ATOM 669 N N . GLU A 1 86 ? 3.594 2.190 -22.445 1.00 97.12 86 GLU A N 1
ATOM 670 C CA . GLU A 1 86 ? 4.300 0.998 -22.906 1.00 97.12 86 GLU A CA 1
ATOM 671 C C . GLU A 1 86 ? 5.187 1.260 -24.139 1.00 97.12 86 GLU A C 1
ATOM 673 O O . GLU A 1 86 ? 6.363 0.899 -24.077 1.00 97.12 86 GLU A O 1
ATOM 678 N N . PRO A 1 87 ? 4.731 1.958 -25.205 1.00 97.69 87 PRO A N 1
ATOM 679 C CA . PRO A 1 87 ? 5.607 2.298 -26.329 1.00 97.69 87 PRO A CA 1
ATOM 680 C C . PRO A 1 87 ? 6.865 3.066 -25.906 1.00 97.69 87 PRO A C 1
ATOM 682 O O . PRO A 1 87 ? 7.972 2.740 -26.333 1.00 97.69 87 PRO A O 1
ATOM 685 N N . LEU A 1 88 ? 6.707 4.066 -25.032 1.00 97.44 88 LEU A N 1
ATOM 686 C CA . LEU A 1 88 ? 7.817 4.875 -24.534 1.00 97.44 88 LEU A CA 1
ATOM 687 C C . LEU A 1 88 ? 8.763 4.066 -23.634 1.00 97.44 88 LEU A C 1
ATOM 689 O O . LEU A 1 88 ? 9.980 4.244 -23.694 1.00 97.44 88 LEU A O 1
ATOM 693 N N . PHE A 1 89 ? 8.206 3.177 -22.811 1.00 97.69 89 PHE A N 1
ATOM 694 C CA . PHE A 1 89 ? 8.956 2.269 -21.950 1.00 97.69 89 PHE A CA 1
ATOM 695 C C . PHE A 1 89 ? 9.827 1.308 -22.767 1.00 97.69 89 PHE A C 1
ATOM 697 O O . PHE A 1 89 ? 11.043 1.270 -22.566 1.00 97.69 89 PHE A O 1
ATOM 704 N N . LEU A 1 90 ? 9.233 0.592 -23.727 1.00 97.31 90 LEU A N 1
ATOM 705 C CA . LEU A 1 90 ? 9.934 -0.383 -24.567 1.00 97.31 90 LEU A CA 1
ATOM 706 C C . LEU A 1 90 ? 11.014 0.275 -25.432 1.00 97.31 90 LEU A C 1
ATOM 708 O O . LEU A 1 90 ? 12.141 -0.220 -25.499 1.00 97.31 90 LEU A O 1
ATOM 712 N N . GLU A 1 91 ? 10.704 1.421 -26.044 1.00 97.62 91 GLU A N 1
ATOM 713 C CA . GLU A 1 91 ? 11.677 2.152 -26.856 1.00 97.62 91 GLU A CA 1
ATOM 714 C C . GLU A 1 91 ? 12.873 2.612 -26.016 1.00 97.62 91 GLU A C 1
ATOM 716 O O . GLU A 1 91 ? 14.021 2.503 -26.448 1.00 97.62 91 GLU A O 1
ATOM 721 N N . HIS A 1 92 ? 12.643 3.064 -24.784 1.00 97.62 92 HIS A N 1
ATOM 722 C CA . HIS A 1 92 ? 13.737 3.524 -23.940 1.00 97.62 92 HIS A CA 1
ATOM 723 C C . HIS A 1 92 ? 14.576 2.379 -23.353 1.00 97.62 92 HIS A C 1
ATOM 725 O O . HIS A 1 92 ? 15.786 2.549 -23.182 1.00 97.62 92 HIS A O 1
ATOM 731 N N . LEU A 1 93 ? 13.984 1.204 -23.095 1.00 97.62 93 LEU A N 1
ATOM 732 C CA . LEU A 1 93 ? 14.753 -0.009 -22.785 1.00 97.62 93 LEU A CA 1
ATOM 733 C C . LEU A 1 93 ? 15.698 -0.363 -23.937 1.00 97.62 93 LEU A C 1
ATOM 735 O O . LEU A 1 93 ? 16.892 -0.569 -23.708 1.00 97.62 93 LEU A O 1
ATOM 739 N N . ARG A 1 94 ? 15.185 -0.343 -25.175 1.00 96.94 94 ARG A N 1
ATOM 740 C CA . ARG A 1 94 ? 15.966 -0.601 -26.392 1.00 96.94 94 ARG A CA 1
ATOM 741 C C . ARG A 1 94 ? 17.107 0.402 -26.555 1.00 96.94 94 ARG A C 1
ATOM 743 O O . ARG A 1 94 ? 18.245 -0.006 -26.764 1.00 96.94 94 ARG A O 1
ATOM 750 N N . GLN A 1 95 ? 16.831 1.699 -26.408 1.00 97.00 95 GLN A N 1
ATOM 751 C CA . GLN A 1 95 ? 17.842 2.762 -26.506 1.00 97.00 95 GLN A CA 1
ATOM 752 C C . GLN A 1 95 ? 18.945 2.633 -25.450 1.00 97.00 95 GLN A C 1
ATOM 754 O O . GLN A 1 95 ? 20.110 2.901 -25.737 1.00 97.00 95 GLN A O 1
ATOM 759 N N . LYS A 1 96 ? 18.592 2.208 -24.232 1.00 96.81 96 LYS A N 1
ATOM 760 C CA . LYS A 1 96 ? 19.550 1.975 -23.144 1.00 96.81 96 LYS A CA 1
ATOM 761 C C . LYS A 1 96 ? 20.202 0.591 -23.190 1.00 96.81 96 LYS A C 1
ATOM 763 O O . LYS A 1 96 ? 21.030 0.310 -22.328 1.00 96.81 96 LYS A O 1
ATOM 768 N N . ASN A 1 97 ? 19.848 -0.245 -24.170 1.00 96.75 97 ASN A N 1
ATOM 769 C CA . ASN A 1 97 ? 20.294 -1.632 -24.292 1.00 96.75 97 ASN A CA 1
ATOM 770 C C . ASN A 1 97 ? 20.082 -2.438 -22.993 1.00 96.75 97 ASN A C 1
ATOM 772 O O . ASN A 1 97 ? 20.944 -3.211 -22.583 1.00 96.75 97 ASN A O 1
ATOM 776 N N . ILE A 1 98 ? 18.949 -2.212 -22.321 1.00 96.44 98 ILE A N 1
ATOM 777 C CA . ILE A 1 98 ? 18.551 -2.945 -21.114 1.00 96.44 98 ILE A CA 1
ATOM 778 C C . ILE A 1 98 ? 17.725 -4.150 -21.549 1.00 96.44 98 ILE A C 1
ATOM 780 O O . ILE A 1 98 ? 16.733 -3.988 -22.264 1.00 96.44 98 ILE A O 1
ATOM 784 N N . LYS A 1 99 ? 18.105 -5.343 -21.093 1.00 95.31 99 LYS A N 1
ATOM 785 C CA . LYS A 1 99 ? 17.343 -6.570 -21.322 1.00 95.31 99 LYS A CA 1
ATOM 786 C C . LYS A 1 99 ? 16.574 -6.919 -20.057 1.00 95.31 99 LYS A C 1
ATOM 788 O O . LYS A 1 99 ? 17.131 -6.891 -18.967 1.00 95.31 99 LYS A O 1
ATOM 793 N N . LEU A 1 100 ? 15.288 -7.240 -20.192 1.00 92.94 100 LEU A N 1
ATOM 794 C CA . LEU A 1 100 ? 14.484 -7.660 -19.039 1.00 92.94 100 LEU A CA 1
ATOM 795 C C . LEU A 1 100 ? 14.938 -9.021 -18.491 1.00 92.94 100 LEU A C 1
ATOM 797 O O . LEU A 1 100 ? 14.784 -9.261 -17.301 1.00 92.94 100 LEU A O 1
ATOM 801 N N . ASP A 1 101 ? 15.578 -9.848 -19.320 1.00 94.75 101 ASP A N 1
ATOM 802 C CA . ASP A 1 101 ? 16.192 -11.117 -18.910 1.00 94.75 101 ASP A CA 1
ATOM 803 C C . ASP A 1 101 ? 17.295 -10.925 -17.852 1.00 94.75 101 ASP A C 1
ATOM 805 O O . ASP A 1 101 ? 17.525 -11.813 -17.039 1.00 94.75 101 ASP A O 1
ATOM 809 N N . ASP A 1 102 ? 17.928 -9.743 -17.784 1.00 93.00 102 ASP A N 1
ATOM 810 C CA . ASP A 1 102 ? 18.907 -9.415 -16.732 1.00 93.00 102 ASP A CA 1
ATOM 811 C C . ASP A 1 102 ? 18.263 -9.359 -15.327 1.00 93.00 102 ASP A C 1
ATOM 813 O O . ASP A 1 102 ? 18.964 -9.308 -14.315 1.00 93.00 102 ASP A O 1
ATOM 817 N N . TYR A 1 103 ? 16.928 -9.357 -15.264 1.00 95.06 103 TYR A N 1
ATOM 818 C CA . TYR A 1 103 ? 16.119 -9.337 -14.048 1.00 95.06 103 TYR A CA 1
ATOM 819 C C . TYR A 1 103 ? 15.412 -10.678 -13.789 1.00 95.06 103 TYR A C 1
ATOM 821 O O . TYR A 1 103 ? 14.407 -10.724 -13.077 1.00 95.06 103 TYR A O 1
ATOM 829 N N . GLU A 1 104 ? 15.897 -11.780 -14.363 1.00 94.81 104 GLU A N 1
ATOM 830 C CA . GLU A 1 104 ? 15.324 -13.104 -14.121 1.00 94.81 104 GLU A CA 1
ATOM 831 C C . GLU A 1 104 ? 15.222 -13.409 -12.611 1.00 94.81 104 GLU A C 1
ATOM 833 O O . GLU A 1 104 ? 16.159 -13.204 -11.836 1.00 94.81 104 GLU A O 1
ATOM 838 N N . GLY A 1 105 ? 14.041 -13.862 -12.177 1.00 93.69 105 GLY A N 1
ATOM 839 C CA . GLY A 1 105 ? 13.747 -14.172 -10.773 1.00 93.69 105 GLY A CA 1
ATOM 840 C C . GLY A 1 105 ? 13.437 -12.967 -9.877 1.00 93.69 105 GLY A C 1
ATOM 841 O O . GLY A 1 105 ? 13.123 -13.161 -8.703 1.00 93.69 105 GLY A O 1
ATOM 842 N N . TRP A 1 106 ? 13.490 -11.735 -10.392 1.00 94.94 106 TRP A N 1
ATOM 843 C CA . TRP A 1 106 ? 13.097 -10.551 -9.628 1.00 94.94 106 TRP A CA 1
ATOM 844 C C . TRP A 1 106 ? 11.578 -10.379 -9.592 1.00 94.94 106 TRP A C 1
ATOM 846 O O . TRP A 1 106 ? 10.872 -10.667 -10.559 1.00 94.94 106 TRP A O 1
ATOM 856 N N . ASP A 1 107 ? 11.077 -9.826 -8.487 1.00 89.88 107 ASP A N 1
ATOM 857 C CA . ASP A 1 107 ? 9.692 -9.367 -8.412 1.00 89.88 107 ASP A CA 1
ATOM 858 C C . ASP A 1 107 ? 9.462 -8.207 -9.407 1.00 89.88 107 ASP A C 1
ATOM 860 O O . ASP A 1 107 ? 10.212 -7.223 -9.374 1.00 89.88 107 ASP A O 1
ATOM 864 N N . PRO A 1 108 ? 8.419 -8.253 -10.262 1.00 91.12 108 PRO A N 1
ATOM 865 C CA . PRO A 1 108 ? 8.158 -7.214 -11.259 1.00 91.12 108 PRO A CA 1
ATOM 866 C C . PRO A 1 108 ? 8.079 -5.784 -10.707 1.00 91.12 108 PRO A C 1
ATOM 868 O O . PRO A 1 108 ? 8.408 -4.828 -11.415 1.00 91.12 108 PRO A O 1
ATOM 871 N N . ARG A 1 109 ? 7.664 -5.598 -9.450 1.00 88.00 109 ARG A N 1
ATOM 872 C CA . ARG A 1 109 ? 7.566 -4.270 -8.829 1.00 88.00 109 ARG A CA 1
ATOM 873 C C . ARG A 1 109 ? 8.950 -3.736 -8.478 1.00 88.00 109 ARG A C 1
ATOM 875 O O . ARG A 1 109 ? 9.209 -2.551 -8.701 1.00 88.00 109 ARG A O 1
ATOM 882 N N . GLU A 1 110 ? 9.850 -4.598 -8.004 1.00 91.38 110 GLU A N 1
ATOM 883 C CA . GLU A 1 110 ? 11.252 -4.232 -7.779 1.00 91.38 110 GLU A CA 1
ATOM 884 C C . GLU A 1 110 ? 11.991 -3.984 -9.103 1.00 91.38 110 GLU A C 1
ATOM 886 O O . GLU A 1 110 ? 12.786 -3.045 -9.175 1.00 91.38 110 GLU A O 1
ATOM 891 N N . ILE A 1 111 ? 11.658 -4.711 -10.179 1.00 95.69 111 ILE A N 1
ATOM 892 C CA . ILE A 1 111 ? 12.171 -4.420 -11.530 1.00 95.69 111 ILE A CA 1
ATOM 893 C C . ILE A 1 111 ? 11.781 -2.999 -11.949 1.00 95.69 111 ILE A C 1
ATOM 895 O O . ILE A 1 111 ? 12.641 -2.180 -12.273 1.00 95.69 111 ILE A O 1
ATOM 899 N N . LEU A 1 112 ? 10.489 -2.658 -11.915 1.00 96.06 112 LEU A N 1
ATOM 900 C CA . LEU A 1 112 ? 10.020 -1.332 -12.338 1.00 96.06 112 LEU A CA 1
ATOM 901 C C . LEU A 1 112 ? 10.600 -0.201 -11.479 1.00 96.06 112 LEU A C 1
ATOM 903 O O . LEU A 1 112 ? 10.890 0.888 -11.990 1.00 96.06 112 LEU A O 1
ATOM 907 N N . LYS A 1 113 ? 10.804 -0.456 -10.187 1.00 95.00 113 LYS A N 1
ATOM 908 C CA . LYS A 1 113 ? 11.473 0.468 -9.274 1.00 95.00 113 LYS A CA 1
ATOM 909 C C . LYS A 1 113 ? 12.936 0.683 -9.656 1.00 95.00 113 LYS A C 1
ATOM 911 O O . LYS A 1 113 ? 13.333 1.842 -9.793 1.00 95.00 113 LYS A O 1
ATOM 916 N N . ASP A 1 114 ? 13.712 -0.377 -9.887 1.00 96.19 114 ASP A N 1
ATOM 917 C CA . ASP A 1 114 ? 15.108 -0.271 -10.332 1.00 96.19 114 ASP A CA 1
ATOM 918 C C . ASP A 1 114 ? 15.211 0.454 -11.682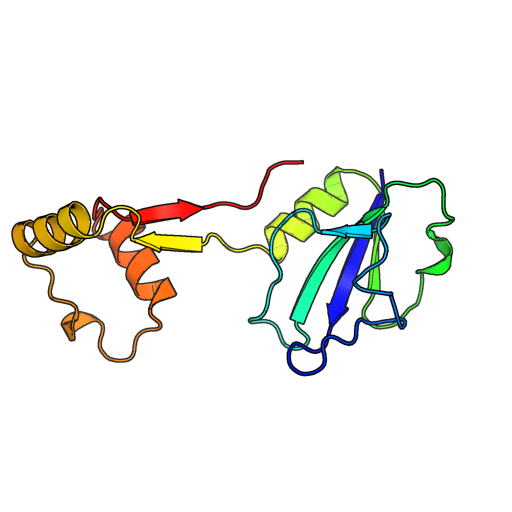 1.00 96.19 114 ASP A C 1
ATOM 920 O O . ASP A 1 114 ? 15.965 1.426 -11.825 1.00 96.19 114 ASP A O 1
ATOM 924 N N . LEU A 1 115 ? 14.371 0.064 -12.645 1.00 97.19 115 LEU A N 1
ATOM 925 C CA . LEU A 1 115 ? 14.318 0.685 -13.964 1.00 97.19 115 LEU A CA 1
ATOM 926 C C . LEU A 1 115 ? 14.036 2.189 -13.856 1.00 97.19 115 LEU A C 1
ATOM 928 O O . LEU A 1 115 ? 14.732 2.992 -14.482 1.00 97.19 115 LEU A O 1
ATOM 932 N N . LYS A 1 116 ? 13.079 2.610 -13.019 1.00 96.56 116 LYS A N 1
ATOM 933 C CA . LYS A 1 116 ? 12.764 4.034 -12.823 1.00 96.56 116 LYS A CA 1
ATOM 934 C C . LYS A 1 116 ? 13.847 4.780 -12.042 1.00 96.56 116 LYS A C 1
ATOM 936 O O . LYS A 1 116 ? 14.229 5.887 -12.430 1.00 96.56 116 LYS A O 1
ATOM 941 N N . GLN A 1 117 ? 14.306 4.230 -10.921 1.00 95.12 117 GLN A N 1
ATOM 942 C CA . GLN A 1 117 ? 15.156 4.947 -9.967 1.00 95.12 117 GLN A CA 1
ATOM 943 C C . GLN A 1 117 ? 16.633 4.908 -10.340 1.00 95.12 117 GLN A C 1
ATOM 945 O O . GLN A 1 117 ? 17.283 5.953 -10.280 1.00 95.12 117 GLN A O 1
ATOM 950 N N . ASN A 1 118 ? 17.141 3.755 -10.764 1.00 95.94 118 ASN A N 1
ATOM 951 C CA . ASN A 1 118 ? 18.566 3.535 -10.989 1.00 95.94 118 ASN A CA 1
ATOM 952 C C . ASN A 1 118 ? 18.913 3.641 -12.474 1.00 95.94 118 ASN A C 1
ATOM 954 O O . ASN A 1 118 ? 19.847 4.353 -12.840 1.00 95.94 118 ASN A O 1
ATOM 958 N N . LYS A 1 119 ? 18.117 3.019 -13.353 1.00 95.81 119 LYS A N 1
ATOM 959 C CA . LYS A 1 119 ? 18.359 3.057 -14.809 1.00 95.81 119 LYS A CA 1
ATOM 960 C C . LYS A 1 119 ? 17.764 4.289 -15.502 1.00 95.81 119 LYS A C 1
ATOM 962 O O . LYS A 1 119 ? 18.102 4.576 -16.657 1.00 95.81 119 LYS A O 1
ATOM 967 N N . LYS A 1 120 ? 16.922 5.044 -14.784 1.00 96.62 120 LYS A N 1
ATOM 968 C CA . LYS A 1 120 ? 16.222 6.254 -15.251 1.00 96.62 120 LYS A CA 1
ATOM 969 C C . LYS A 1 120 ? 15.380 5.999 -16.505 1.00 96.62 120 LYS A C 1
ATOM 971 O O . LYS A 1 120 ? 15.372 6.813 -17.424 1.00 96.62 120 LYS A O 1
ATOM 976 N N . VAL A 1 121 ? 14.704 4.855 -16.569 1.00 97.38 121 VAL A N 1
ATOM 977 C CA . VAL A 1 121 ? 13.800 4.503 -17.667 1.00 97.38 121 VAL A CA 1
ATOM 978 C C . VAL A 1 121 ? 12.524 5.360 -17.595 1.00 97.38 121 VAL A C 1
ATOM 980 O O . VAL A 1 121 ? 11.959 5.570 -16.519 1.00 97.38 121 VAL A O 1
ATOM 983 N N . ILE A 1 122 ? 12.096 5.904 -18.739 1.00 96.62 122 ILE A N 1
ATOM 984 C CA . ILE A 1 122 ? 10.860 6.685 -18.897 1.00 96.62 122 ILE A CA 1
ATOM 985 C C . ILE A 1 122 ? 9.693 5.772 -19.308 1.00 96.6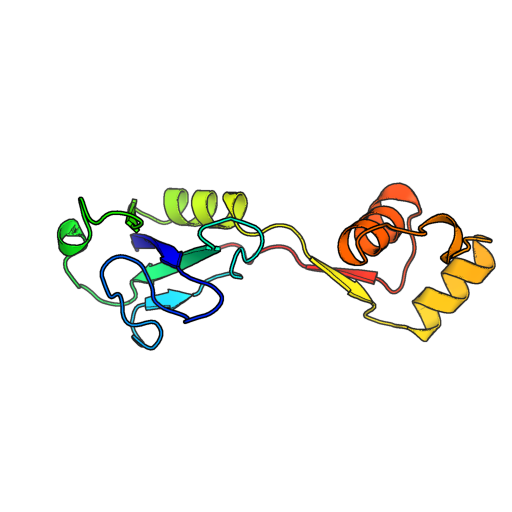2 122 ILE A C 1
ATOM 987 O O . ILE A 1 122 ? 9.897 4.592 -19.562 1.00 96.62 122 ILE A O 1
ATOM 991 N N . GLY A 1 123 ? 8.459 6.283 -19.302 1.00 95.44 123 GLY A N 1
ATOM 992 C CA . GLY A 1 123 ? 7.256 5.457 -19.504 1.00 95.44 123 GLY A CA 1
ATOM 993 C C . GLY A 1 123 ? 6.820 4.657 -18.267 1.00 95.44 123 GLY A C 1
ATOM 994 O O . GLY A 1 123 ? 5.828 3.936 -18.322 1.00 95.44 123 GLY A O 1
ATOM 995 N N . ILE A 1 124 ? 7.527 4.818 -17.140 1.00 97.31 124 ILE A N 1
ATOM 996 C CA . ILE A 1 124 ? 7.155 4.288 -15.823 1.00 97.31 124 ILE A CA 1
ATOM 997 C C . ILE A 1 124 ? 6.694 5.441 -14.927 1.00 97.31 124 ILE A C 1
ATOM 999 O O . ILE A 1 124 ? 7.448 6.400 -14.696 1.00 97.31 124 ILE A O 1
ATOM 1003 N N . ARG A 1 125 ? 5.507 5.303 -14.342 1.00 94.88 125 ARG A N 1
ATOM 1004 C CA . ARG A 1 125 ? 4.969 6.202 -13.323 1.00 94.88 125 ARG A CA 1
ATOM 1005 C C . ARG A 1 125 ? 5.340 5.721 -11.931 1.00 94.88 125 ARG A C 1
ATOM 1007 O O . ARG A 1 125 ? 5.177 4.546 -11.613 1.00 94.88 125 ARG A O 1
ATOM 1014 N N . LYS A 1 126 ? 5.772 6.657 -11.084 1.00 92.56 126 LYS A N 1
ATOM 1015 C CA . LYS A 1 126 ? 5.840 6.468 -9.633 1.00 92.56 126 LYS A CA 1
ATOM 1016 C C . LYS A 1 126 ? 4.551 7.007 -9.019 1.00 92.56 126 LYS A C 1
ATOM 1018 O O . LYS A 1 126 ? 4.191 8.157 -9.275 1.00 92.56 126 LYS A O 1
ATOM 1023 N N . GLN A 1 127 ? 3.881 6.200 -8.211 1.00 88.50 127 GLN A N 1
ATOM 1024 C CA . GLN A 1 127 ? 2.716 6.607 -7.443 1.00 88.50 127 GLN A CA 1
ATOM 1025 C C . GLN A 1 127 ? 3.040 6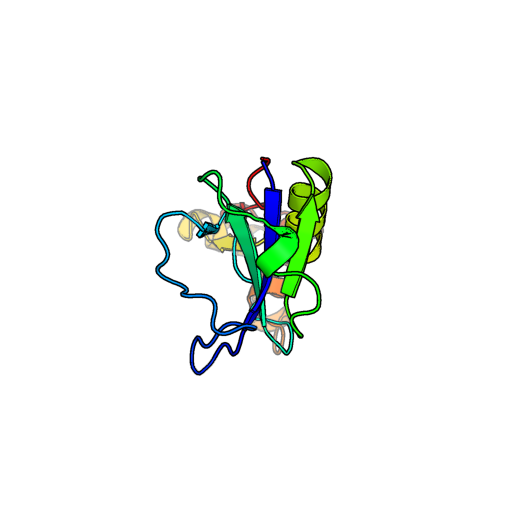.496 -5.955 1.00 88.50 127 GLN A C 1
ATOM 1027 O O . GLN A 1 127 ? 3.298 5.407 -5.446 1.00 88.50 127 GLN A O 1
ATOM 1032 N N . SER A 1 128 ? 3.047 7.641 -5.280 1.00 83.50 128 SER A N 1
ATOM 1033 C CA . SER A 1 128 ? 3.244 7.725 -3.834 1.00 83.50 128 SER A CA 1
ATOM 1034 C C . SER A 1 128 ? 1.891 7.803 -3.123 1.00 83.50 128 SER A C 1
ATOM 1036 O O . SER A 1 128 ? 0.896 8.191 -3.751 1.00 83.50 128 SER A O 1
ATOM 1038 N N . PRO A 1 129 ? 1.819 7.411 -1.840 1.00 76.69 129 PRO A N 1
ATOM 1039 C CA . PRO A 1 129 ? 0.597 7.536 -1.054 1.00 76.69 129 PRO A CA 1
ATOM 1040 C C . PRO A 1 129 ? 0.111 8.989 -1.066 1.00 76.69 129 PRO A C 1
ATOM 1042 O O . PRO A 1 129 ? 0.925 9.914 -1.096 1.00 76.69 129 PRO A O 1
ATOM 1045 N N . ARG A 1 130 ? -1.211 9.203 -1.072 1.00 69.25 130 ARG A N 1
ATOM 1046 C CA . ARG A 1 130 ? -1.766 10.562 -0.994 1.00 69.25 130 ARG A CA 1
ATOM 1047 C C . ARG A 1 130 ? -1.322 11.230 0.305 1.00 69.25 130 ARG A C 1
ATOM 1049 O O . ARG A 1 130 ? -1.363 10.614 1.366 1.00 69.25 130 ARG A O 1
ATOM 1056 N N . GLU A 1 131 ? -0.956 12.502 0.209 1.00 64.19 131 GLU A N 1
ATOM 1057 C CA . GLU A 1 131 ? -0.777 13.352 1.382 1.00 64.19 131 GLU A CA 1
ATOM 1058 C C . GLU A 1 131 ? -2.163 13.766 1.912 1.00 64.19 131 GLU A C 1
ATOM 1060 O O . GLU A 1 131 ? -3.007 14.223 1.138 1.00 64.19 131 GLU A O 1
ATOM 1065 N N . LEU A 1 132 ? -2.398 13.537 3.209 1.00 61.47 132 LEU A N 1
ATOM 1066 C CA . LEU A 1 132 ? -3.584 13.955 3.978 1.00 61.47 132 LEU A CA 1
ATOM 1067 C C . LEU A 1 132 ? -3.385 15.314 4.668 1.00 61.47 132 LEU A C 1
ATOM 1069 O O . LEU A 1 132 ? -2.223 15.614 5.031 1.00 61.47 132 LEU A O 1
#

pLDDT: mean 92.44, std 6.32, range [61.47, 97.69]

Radius of gyration: 18.69 Å; chains: 1; bounding box: 39×28×50 Å

Sequence (132 aa):
MDGLLIEFDANTGVRAGGINPNDPKLQCYGWQDLESTPAKEVRVIEDDRDIEQYEGIQGVTVLRGKPEIKQAILSICKDRYTVENEPLFLEHLRQKNIKLDDYEGWDPREILKDLKQNKKVIGIRKQSPREL

Secondary structure (DSSP, 8-state):
--EEEEEE-TTT-PBGGG--TT-TTEEE-S--B-SSSSEEEEEEE-S---GGGGTT-TTEEEE-HHHHHHHHHHHH---EEEES-HHHHHHHHHHTT--GGGGTT--HHHHHHHHHHTS--SSEEEEPPPP-

Foldseek 3Di:
DKKKKWFAAPVPRQIFPSDDPPPPQFAFQWDWQVVDVRIITMTDGNDDDDQCVQPPGPRMDIGPDQVSSQVSRQVRHDKFKDQQDVVQQVVQCVVLVPDCVVQPPHDVRVVRVCCCPPVVGPSMDIDGGDRD

Organism: NCBI:txid412755

=== Feature glossary ===
A reading guide for the features in this record.

Start from the sequence.

  · Sequence gives the chain of amino acids in standard one-letter code (A=alanine, C=cysteine, …, Y=tyrosine), read N→C. It is the only feature that is directly encoded by the gene; all structural features are derived from the folded form of this sequence.

Fold it, and you get atomic coordinates and the backbone conformation that goes with them.

  · The mmCIF table is the protein's shape written out atom by atom. For each backbone N, Cα, C, and carbonyl O, it records an (x, y, z) coordinate triple in Å plus the residue type, chain letter, and residue number.

  · Backbone dihedral angles. Every residue except chain termini has a φ (preceding-C → N → Cα → C) and a ψ (N → Cα → C → next-N). They are reported in degrees following the IUPAC sign convention. Secondary structure is essentially a statement about which (φ, ψ) basin each residue occupies.

  · DSSP 8-state secondary structure assigns each residue one of H (α-helix), G (3₁₀-helix), I (π-helix), E (extended β-strand), B (isolated β-bridge), T (hydrogen-bonded turn), S (bend), or '-' (coil). The assignment is computed from backbone hydrogen-bond geometry via the Kabsch–Sander algorithm.

  · P-SEA three-state annotation labels each residue as helix, strand, or coil based purely on the geometry of the Cα trace. It serves as a fallback when the full backbone (and thus DSSP) is unavailable.

Summarize the fold with a handful of shape descriptors and a per-residue structural alphabet.

  · Radius of gyration (Rg) is the root-mean-square distance of Cα atoms from their centroid — a single number for overall size and compactness. A globular domain of N residues has Rg ≈ 2.2·N^0.38 Å; an extended or disordered chain has a much larger Rg. The Cα contact count is the number of residue pairs whose Cα atoms are within 8 Å and are more than four positions apart in sequence — a standard proxy for tertiary packing density. The bounding box is the smallest axis-aligned box enclosing all Cα atoms.

  · Foldseek's 3Di representation compresses backbone geometry into a per-residue letter drawn from a learned twenty-state alphabet. It captures the tertiary interaction pattern around each residue — which residues are packed against it in space, regardless of where they are in sequence.

  · Accessible surface area quantifies burial. A residue with SASA near zero is packed into the hydrophobic core; one with SASA >100 Å² sits on the surface. Computed here via the Shrake–Rupley numerical algorithm with a 1.4 Å probe.

Ask how reliable the model is.

  · For AlphaFold models, the B-factor field carries pLDDT — the model's own estimate of local accuracy on a 0–100 scale. Regions with pLDDT<50 should be treated as essentially unmodeled; they often correspond to intrinsically disordered segments.

  · For experimental (PDB) structures, the B-factor (temperature factor) quantifies the positional spread of each atom in the crystal — a combination of thermal vibration and static disorder — in units of Å². High B-factors mark flexible loops or poorly resolved regions; low B-factors mark the rigid, well-ordered core.

  · PAE(i, j) answers: if I align the predicted and true structures on residue i, how far off (in Å) do I expect residue j to be? A block-diagonal PAE matrix with low values on the blocks and high values off-diagonal is the signature of a multi-domain protein with confidently predicted domains but uncertain inter-domain orientation.

Place it in context: what it resembles, what it is annotated as, and how it looks.

  · Structural nearest neighbors (via Foldseek easy-search vs the PDB). Reported per hit: target PDB id, E-value, and alignment TM-score. A TM-score above ~0.5 is the conventional threshold for 'same fold'.

  · Functional annotations link the protein to curated databases. InterPro entries identify conserved domains and families by matching the sequence against member-database signatures (Pfam, PROSITE, CDD, …). Gene Ontology (GO) terms describe molecular function, biological process, and cellular component in a controlled vocabulary. CATH places the structure in a hierarchical fold classification (Class/Architecture/Topology/Homologous-superfamily). The organism is the source species.

  · Plot images: a contact map (which residues are close in 3D, as an N×N binary image), a Ramachandran scatter (backbone torsion angles, revealing secondary-structure composition at a glance), and — for AlphaFold structures — a PAE heatmap (pairwise prediction confidence).

  · Structure images are PyMOL renders from six orthogonal camera directions. Cartoon representation draws helices as coils and strands as arrows; sticks shows the backbone as bonds; surface shows the solvent-excluded envelope. Rainbow coloring maps sequence position to hue (blue→red, N→C); chain coloring assigns a distinct color per polypeptide.